Protein AF-A0A963CQ48-F1 (afdb_monomer)

Mean predicted aligned error: 12.63 Å

Radius of gyration: 23.45 Å; Cα contacts (8 Å, |Δi|>4): 138; chains: 1; bounding box: 46×59×62 Å

Nearest PDB structures (foldseek):
  7e8j-assembly1_B  TM=3.379E-01  e=5.442E+00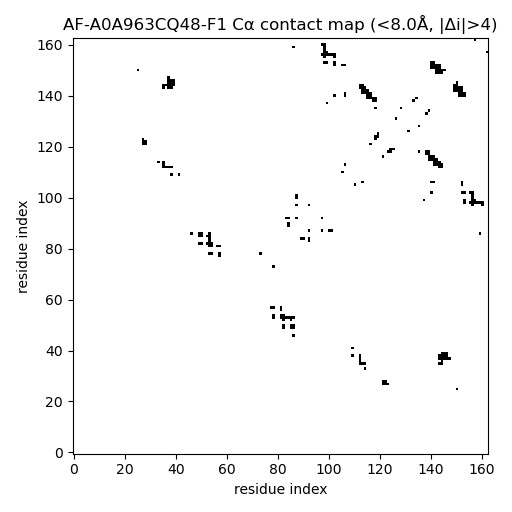  Thermococcus celer Vu 13 = JCM 8558
  8vhu-assembly1_A  TM=2.195E-01  e=3.040E+00  Escherichia coli K-12
  2x0x-assembly1_C  TM=2.055E-01  e=3.837E+00  Escherichia coli K-12
  1uk5-assembly1_A  TM=2.508E-01  e=9.191E+00  Mus musculus

Structure (mmCIF, N/CA/C/O backbone):
data_AF-A0A963CQ48-F1
#
_entry.id   AF-A0A963CQ48-F1
#
loop_
_atom_site.group_PDB
_atom_site.id
_atom_site.type_symbol
_atom_site.label_atom_id
_atom_site.label_alt_id
_atom_site.label_comp_id
_atom_site.label_asym_id
_atom_site.label_entity_id
_atom_site.label_seq_id
_atom_site.pdbx_PDB_ins_code
_atom_site.Cartn_x
_atom_site.Cartn_y
_atom_site.Cartn_z
_atom_site.occupancy
_atom_site.B_iso_or_equiv
_atom_site.auth_seq_id
_atom_site.auth_comp_id
_atom_site.auth_asym_id
_atom_site.auth_atom_id
_atom_site.pdbx_PDB_model_num
ATOM 1 N N . MET A 1 1 ? -22.084 -51.774 29.000 1.00 53.62 1 MET A N 1
ATOM 2 C CA . MET A 1 1 ? -21.667 -50.389 29.337 1.00 53.62 1 MET A CA 1
ATOM 3 C C . MET A 1 1 ? -20.707 -49.720 28.331 1.00 53.62 1 MET A C 1
ATOM 5 O O . MET A 1 1 ? -20.252 -48.628 28.626 1.00 53.62 1 MET A O 1
ATOM 9 N N . LYS A 1 2 ? -20.414 -50.294 27.145 1.00 55.94 2 LYS A N 1
ATOM 10 C CA . LYS A 1 2 ? -19.379 -49.757 26.225 1.00 55.94 2 LYS A CA 1
ATOM 11 C C . LYS A 1 2 ? -19.906 -48.982 24.999 1.00 55.94 2 LYS A C 1
ATOM 13 O O . LYS A 1 2 ? -19.214 -48.111 24.497 1.00 55.94 2 LYS A O 1
ATOM 18 N N . VAL A 1 3 ? -21.144 -49.228 24.559 1.00 58.72 3 VAL A N 1
ATOM 19 C CA . VAL A 1 3 ? -21.692 -48.647 23.309 1.00 58.72 3 VAL A CA 1
ATOM 20 C C . VAL A 1 3 ? -22.080 -47.167 23.453 1.00 58.72 3 VAL A C 1
ATOM 22 O O . VAL A 1 3 ? -21.819 -46.367 22.561 1.00 58.72 3 VAL A O 1
ATOM 25 N N . LYS A 1 4 ? -22.636 -46.766 24.607 1.00 56.06 4 LYS A N 1
ATOM 26 C CA . LYS A 1 4 ? -23.048 -45.370 24.859 1.00 56.06 4 LYS A CA 1
ATOM 27 C C . LYS A 1 4 ? -21.861 -44.401 24.947 1.00 56.06 4 LYS A C 1
ATOM 29 O O . LYS A 1 4 ? -22.008 -43.237 24.593 1.00 56.06 4 LYS A O 1
ATOM 34 N N . THR A 1 5 ? -20.698 -44.875 25.395 1.00 59.53 5 THR A N 1
ATOM 35 C CA . THR A 1 5 ? -19.476 -44.063 25.505 1.00 59.53 5 THR A CA 1
ATOM 36 C C . THR A 1 5 ? -18.834 -43.835 24.138 1.00 59.53 5 THR A C 1
ATOM 38 O O . THR A 1 5 ? -18.452 -42.712 23.834 1.00 59.53 5 THR A O 1
ATOM 41 N N . VAL A 1 6 ? -18.802 -44.865 23.283 1.00 66.06 6 VAL A N 1
ATOM 42 C CA . VAL A 1 6 ? -18.287 -44.758 21.906 1.00 66.06 6 VAL A CA 1
ATOM 43 C C . VAL A 1 6 ? -19.169 -43.838 21.061 1.00 66.06 6 VAL A C 1
ATOM 45 O O . VAL A 1 6 ? -18.651 -42.971 20.368 1.00 66.06 6 VAL A O 1
ATOM 48 N N . LEU A 1 7 ? -20.498 -43.951 21.183 1.00 64.56 7 LEU A N 1
ATOM 49 C CA . LEU A 1 7 ? -21.430 -43.092 20.447 1.00 64.56 7 LEU A CA 1
ATOM 50 C C . LEU A 1 7 ? -21.318 -41.614 20.864 1.00 64.56 7 LEU A C 1
ATOM 52 O O . LEU A 1 7 ? -21.373 -40.732 20.015 1.00 64.56 7 LEU A O 1
ATOM 56 N N . ARG A 1 8 ? -21.100 -41.332 22.158 1.00 62.12 8 ARG A N 1
ATOM 57 C CA . ARG A 1 8 ? -20.851 -39.963 22.645 1.00 62.12 8 ARG A CA 1
ATOM 58 C C . ARG A 1 8 ? -19.533 -39.389 22.125 1.00 62.12 8 ARG A C 1
ATOM 60 O O . ARG A 1 8 ? -19.497 -38.217 21.773 1.00 62.12 8 ARG A O 1
ATOM 67 N N . LEU A 1 9 ? -18.482 -40.207 22.045 1.00 60.34 9 LEU A N 1
ATOM 68 C CA . LEU A 1 9 ? -17.195 -39.794 21.478 1.00 60.34 9 LEU A CA 1
ATOM 69 C C . LEU A 1 9 ? -17.305 -39.473 19.983 1.00 60.34 9 LEU A C 1
ATOM 71 O O . LEU A 1 9 ? -16.726 -38.492 19.531 1.00 60.34 9 LEU A O 1
ATOM 75 N N . LEU A 1 10 ? -18.087 -40.258 19.238 1.00 60.56 10 LEU A N 1
ATOM 76 C CA . LEU A 1 10 ? -18.256 -40.076 17.796 1.00 60.56 10 LEU A CA 1
ATOM 77 C C . LEU A 1 10 ? -19.030 -38.791 17.459 1.00 60.56 10 LEU A C 1
ATOM 79 O O . LEU A 1 10 ? -18.638 -38.074 16.546 1.00 60.56 10 LEU A O 1
ATOM 83 N N . VAL A 1 11 ? -20.062 -38.458 18.247 1.00 63.16 11 VAL A N 1
ATOM 84 C CA . VAL A 1 11 ? -20.831 -37.204 18.104 1.00 63.16 11 VAL A CA 1
ATOM 85 C C . VAL A 1 11 ? -19.978 -35.972 18.434 1.00 63.16 11 VAL A C 1
ATOM 87 O O . VAL A 1 11 ? -20.069 -34.957 17.744 1.00 63.16 11 VAL A O 1
ATOM 90 N N . LEU A 1 12 ? -19.113 -36.062 19.452 1.00 58.50 12 LEU A N 1
ATOM 91 C CA . LEU A 1 12 ? -18.185 -34.982 19.807 1.00 58.50 12 LEU A CA 1
ATOM 92 C C . LEU A 1 12 ? -17.125 -34.750 18.720 1.00 58.50 12 LEU A C 1
ATOM 94 O O . LEU A 1 12 ? -16.822 -33.599 18.418 1.00 58.50 12 LEU A O 1
ATOM 98 N N . PHE A 1 13 ? -16.623 -35.816 18.088 1.00 58.88 13 PHE A N 1
ATOM 99 C CA . PHE A 1 13 ? -15.622 -35.715 17.020 1.00 58.88 13 PHE A CA 1
ATOM 100 C C . PHE A 1 13 ? -16.190 -35.082 15.741 1.00 58.88 13 PHE A C 1
ATOM 102 O O . PHE A 1 13 ? -15.531 -34.255 15.118 1.00 58.88 13 PHE A O 1
ATOM 109 N N . SER A 1 14 ? -17.440 -35.399 15.383 1.00 58.50 14 SER A N 1
ATOM 110 C CA . SER A 1 14 ? -18.109 -34.806 14.214 1.00 58.50 14 SER A CA 1
ATOM 111 C C . SER A 1 14 ? -18.412 -33.310 14.359 1.00 58.50 14 SER A C 1
ATOM 113 O O . SER A 1 14 ? -18.515 -32.612 13.355 1.00 58.50 14 SER A O 1
ATOM 115 N N . ALA A 1 15 ? -18.521 -32.792 15.588 1.00 57.97 15 ALA A N 1
ATOM 116 C CA . ALA A 1 15 ? -18.741 -31.364 15.831 1.00 57.97 15 ALA A CA 1
ATOM 117 C C . ALA A 1 15 ? -17.454 -30.523 15.707 1.00 57.97 15 ALA A C 1
ATOM 119 O O . ALA A 1 15 ? -17.531 -29.304 15.591 1.00 57.97 15 ALA A O 1
ATOM 120 N N . SER A 1 16 ? -16.273 -31.154 15.720 1.00 56.78 16 SER A N 1
ATOM 121 C CA . SER A 1 16 ? -14.977 -30.458 15.640 1.00 56.78 16 SER A CA 1
ATOM 122 C C . SER A 1 16 ? -14.482 -30.265 14.201 1.00 56.78 16 SER A C 1
ATOM 124 O O . SER A 1 16 ? -13.582 -29.470 13.960 1.00 56.78 16 SER A O 1
ATOM 126 N N . SER A 1 17 ? -15.046 -30.995 13.234 1.00 54.31 17 SER A N 1
ATOM 127 C CA . SER A 1 17 ? -14.521 -31.071 11.861 1.00 54.31 17 SER A CA 1
ATOM 128 C C . SER A 1 17 ? -15.014 -29.962 10.920 1.00 54.31 17 SER A C 1
ATOM 130 O O . SER A 1 17 ? -14.660 -29.978 9.747 1.00 54.31 17 SER A O 1
ATOM 132 N N . ILE A 1 18 ? -15.822 -29.010 11.404 1.00 59.66 18 ILE A N 1
ATOM 133 C CA . ILE A 1 18 ? -16.419 -27.926 10.592 1.00 59.66 18 ILE A CA 1
ATOM 134 C C . ILE A 1 18 ? -15.916 -26.542 11.042 1.00 59.66 18 ILE A C 1
ATOM 136 O O . ILE A 1 18 ? -16.619 -25.541 10.956 1.00 59.66 18 ILE A O 1
ATOM 140 N N . GLN A 1 19 ? -14.686 -26.453 11.548 1.00 54.22 19 GLN A N 1
ATOM 141 C CA . GLN A 1 19 ? -14.049 -25.159 11.794 1.00 54.22 19 GLN A CA 1
ATOM 142 C C . GLN A 1 19 ? -13.174 -24.765 10.604 1.00 54.22 19 GLN A C 1
ATOM 144 O O . GLN A 1 19 ? -11.951 -24.805 10.665 1.00 54.22 19 GLN A O 1
ATOM 149 N N . SER A 1 20 ? -13.813 -24.325 9.518 1.00 57.25 20 SER A N 1
ATOM 150 C CA . SER A 1 20 ? -13.169 -23.461 8.519 1.00 57.25 20 SER A CA 1
ATOM 151 C C . SER A 1 20 ? -13.155 -22.027 9.052 1.00 57.25 20 SER A C 1
ATOM 153 O O . SER A 1 20 ? -13.823 -21.139 8.533 1.00 57.25 20 SER A O 1
ATOM 155 N N . GLY A 1 21 ? -12.456 -21.825 10.168 1.00 54.06 21 GLY A N 1
ATOM 156 C CA . GLY A 1 21 ? -12.206 -20.504 10.720 1.00 54.06 21 GLY A CA 1
ATOM 157 C C . GLY A 1 21 ? -10.968 -19.917 10.063 1.00 54.06 21 GLY A C 1
ATOM 158 O O . GLY A 1 21 ? -9.862 -20.148 10.541 1.00 54.06 21 GLY A O 1
ATOM 159 N N . SER A 1 22 ? -11.141 -19.151 8.988 1.00 54.41 22 SER A N 1
ATOM 160 C CA . SER A 1 22 ? -10.111 -18.207 8.549 1.00 54.41 22 SER A CA 1
ATOM 161 C C . SER A 1 22 ? -10.089 -17.049 9.544 1.00 54.41 22 SER A C 1
ATOM 163 O O . SER A 1 22 ? -10.747 -16.032 9.347 1.00 54.41 22 SER A O 1
ATOM 165 N N . ALA A 1 23 ? -9.397 -17.237 10.664 1.00 56.3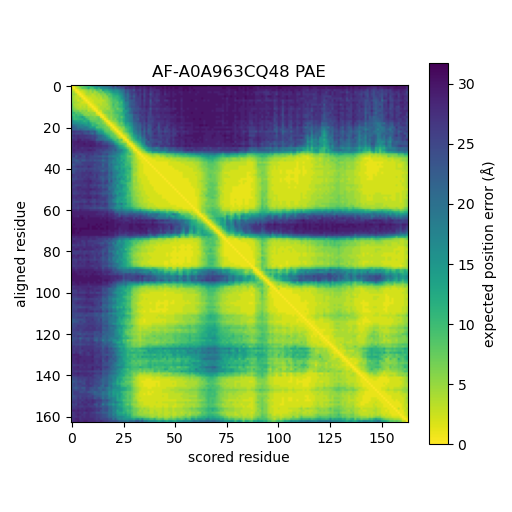4 23 ALA A N 1
ATOM 166 C CA . ALA A 1 23 ? -9.121 -16.167 11.607 1.00 56.34 23 ALA A CA 1
ATOM 167 C C . ALA A 1 23 ? -7.770 -15.551 11.236 1.00 56.34 23 ALA A C 1
ATOM 169 O O . ALA A 1 23 ? -6.717 -16.093 11.564 1.00 56.34 23 ALA A O 1
ATOM 170 N N . ALA A 1 24 ? -7.806 -14.428 10.523 1.00 53.41 24 ALA A N 1
ATOM 171 C CA . ALA A 1 24 ? -6.701 -13.485 10.568 1.00 53.41 24 ALA A CA 1
ATOM 172 C C . ALA A 1 24 ? -6.824 -12.732 11.899 1.00 53.41 24 AL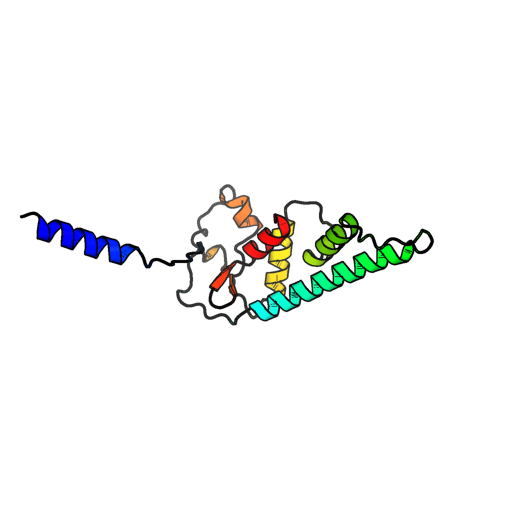A A C 1
ATOM 174 O O . ALA A 1 24 ? -7.868 -12.153 12.195 1.00 53.41 24 ALA A O 1
ATOM 175 N N . GLU A 1 25 ? -5.792 -12.811 12.730 1.00 42.19 25 GLU A N 1
ATOM 176 C CA . GLU A 1 25 ? -5.690 -12.062 13.978 1.00 42.19 25 GLU A CA 1
ATOM 177 C C . GLU A 1 25 ? -5.733 -10.556 13.670 1.00 42.19 25 GLU A C 1
ATOM 179 O O . GLU A 1 25 ? -4.834 -10.015 13.025 1.00 42.19 25 GLU A O 1
ATOM 184 N N . ILE A 1 26 ? -6.812 -9.893 14.093 1.00 50.50 26 ILE A N 1
ATOM 185 C CA . ILE A 1 26 ? -6.916 -8.433 14.123 1.00 50.50 26 ILE A CA 1
ATOM 186 C C . ILE A 1 26 ? -6.655 -8.032 15.571 1.00 50.50 26 ILE A C 1
ATOM 188 O O . ILE A 1 26 ? -7.530 -8.181 16.425 1.00 50.50 26 ILE A O 1
ATOM 192 N N . ASP A 1 27 ? -5.431 -7.590 15.849 1.00 52.22 27 ASP A N 1
ATOM 193 C CA . ASP A 1 27 ? -5.087 -6.993 17.134 1.00 52.22 27 ASP A CA 1
ATOM 194 C C . ASP A 1 27 ? -5.547 -5.524 17.163 1.00 52.22 27 ASP A C 1
ATOM 196 O O . ASP A 1 27 ? -5.540 -4.828 16.145 1.00 52.22 27 ASP A O 1
ATOM 200 N N . SER A 1 28 ? -5.927 -5.072 18.357 1.00 52.25 28 SER A N 1
ATOM 201 C CA . SER A 1 28 ? -6.586 -3.817 18.744 1.00 52.25 28 SER A CA 1
ATOM 202 C C . SER A 1 28 ? -8.114 -3.733 18.547 1.00 52.25 28 SER A C 1
ATOM 204 O O . SER A 1 28 ? -8.688 -4.107 17.530 1.00 52.25 28 SER A O 1
ATOM 206 N N . VAL A 1 29 ? -8.793 -3.279 19.608 1.00 50.06 29 VAL A N 1
ATOM 207 C CA . VAL A 1 29 ? -10.254 -3.263 19.798 1.00 50.06 29 VAL A CA 1
ATOM 208 C C . VAL A 1 29 ? -11.006 -2.743 18.570 1.00 50.06 29 VAL A C 1
ATOM 210 O O . VAL A 1 29 ? -10.874 -1.588 18.181 1.00 50.06 29 VAL A O 1
ATOM 213 N N . THR A 1 30 ? -11.876 -3.582 18.017 1.00 52.59 30 THR A N 1
ATOM 214 C CA . THR A 1 30 ? -12.846 -3.202 16.990 1.00 52.59 30 THR A CA 1
ATOM 215 C C . THR A 1 30 ? -14.040 -2.480 17.635 1.00 52.59 30 THR A C 1
ATOM 217 O O . THR A 1 30 ? -14.628 -2.992 18.596 1.00 52.59 30 THR A O 1
ATOM 220 N N . PRO A 1 31 ? -14.526 -1.350 17.087 1.00 59.19 31 PRO A N 1
ATOM 221 C CA . PRO A 1 31 ? -15.967 -1.144 17.034 1.00 59.19 31 PRO A CA 1
ATOM 222 C C . PRO A 1 31 ? -16.543 -2.431 16.440 1.00 59.19 31 PRO A C 1
ATOM 224 O O . PRO A 1 31 ? -16.182 -2.811 15.330 1.00 59.19 31 PRO A O 1
ATOM 227 N N . ARG A 1 32 ? -17.364 -3.160 17.203 1.00 57.91 32 ARG A N 1
ATOM 228 C CA . ARG A 1 32 ? -17.762 -4.551 16.887 1.00 57.91 32 ARG A CA 1
ATOM 229 C C . ARG A 1 32 ? -18.515 -4.710 15.551 1.00 57.91 32 ARG A C 1
ATOM 231 O O . ARG A 1 32 ? -18.857 -5.827 15.182 1.00 57.91 32 ARG A O 1
ATOM 238 N N . SER A 1 33 ? -18.766 -3.610 14.845 1.00 67.31 33 SER A N 1
ATOM 239 C CA . SER A 1 33 ? -19.336 -3.538 13.504 1.00 67.31 33 SER A CA 1
ATOM 240 C C . SER A 1 33 ? -18.866 -2.251 12.807 1.00 67.31 33 SER A C 1
ATOM 242 O O . SER A 1 33 ? -19.599 -1.261 12.766 1.00 67.31 33 SER A O 1
ATOM 244 N N . ILE A 1 34 ? -17.628 -2.220 12.306 1.00 78.69 34 ILE A N 1
ATOM 245 C CA . ILE A 1 34 ? -17.251 -1.208 11.309 1.00 78.69 34 ILE A CA 1
ATOM 246 C C . ILE A 1 34 ? -17.737 -1.725 9.958 1.00 78.69 34 ILE A C 1
ATOM 248 O O . ILE A 1 34 ? -17.265 -2.757 9.482 1.00 78.69 34 ILE A O 1
ATOM 252 N N . GLU A 1 35 ? -18.674 -1.011 9.347 1.00 87.06 35 GLU A N 1
ATOM 253 C CA . GLU A 1 35 ? -19.053 -1.241 7.957 1.00 87.06 35 GLU A CA 1
ATOM 254 C C . GLU A 1 35 ? -18.182 -0.355 7.066 1.00 87.06 35 GLU A C 1
ATOM 256 O O . GLU A 1 35 ? -18.255 0.871 7.130 1.00 87.06 35 GLU A O 1
ATOM 261 N N . LEU A 1 36 ? -17.328 -0.983 6.260 1.00 91.19 36 LEU A N 1
ATOM 262 C CA . LEU A 1 36 ? -16.515 -0.314 5.247 1.00 91.19 36 LEU A CA 1
ATOM 263 C C . LEU A 1 36 ? -16.920 -0.822 3.868 1.00 91.19 36 LEU A C 1
ATOM 265 O O . LEU A 1 36 ? -17.192 -2.014 3.691 1.00 91.19 36 LEU A O 1
ATOM 269 N N . GLU A 1 37 ? -16.920 0.074 2.884 1.00 94.62 37 GLU A N 1
ATOM 270 C CA . GLU A 1 37 ? -17.043 -0.309 1.480 1.00 94.62 37 GLU A CA 1
ATOM 271 C C . GLU A 1 37 ? -15.896 -1.240 1.071 1.00 94.62 37 GLU A C 1
ATOM 273 O O . GLU A 1 37 ? -14.789 -1.161 1.604 1.00 94.62 37 GLU A O 1
ATOM 278 N N . ASN A 1 38 ? -16.151 -2.129 0.109 1.00 95.44 38 ASN A N 1
ATOM 279 C CA . ASN A 1 38 ? -15.113 -3.018 -0.400 1.00 95.44 38 ASN A CA 1
ATOM 280 C C . ASN A 1 38 ? -14.039 -2.208 -1.150 1.00 95.44 38 ASN A C 1
ATOM 282 O O . ASN A 1 38 ? -14.300 -1.644 -2.214 1.00 95.44 38 ASN A O 1
ATOM 286 N N . SER A 1 39 ? -12.823 -2.205 -0.613 1.00 96.88 39 SER A N 1
ATOM 287 C CA . SER A 1 39 ? -11.651 -1.508 -1.145 1.00 96.88 39 SER A CA 1
ATOM 288 C C . SER A 1 39 ? -10.918 -2.303 -2.225 1.00 96.88 39 SER A C 1
ATOM 290 O O . SER A 1 39 ? -10.035 -1.750 -2.881 1.00 96.88 39 SER A O 1
ATOM 292 N N . LEU A 1 40 ? -11.274 -3.573 -2.469 1.00 95.94 40 LEU A N 1
ATOM 293 C CA . LEU A 1 40 ? -10.629 -4.412 -3.489 1.00 95.94 40 LEU A CA 1
ATOM 294 C C . LEU A 1 40 ? -10.569 -3.743 -4.880 1.00 95.94 40 LEU A C 1
ATOM 296 O O . LEU A 1 40 ? -9.491 -3.750 -5.478 1.00 95.94 40 LEU A O 1
ATOM 300 N N . PRO A 1 41 ? -11.639 -3.107 -5.407 1.00 97.38 41 PRO A N 1
ATOM 301 C CA . PRO A 1 41 ? -11.568 -2.423 -6.699 1.00 97.38 41 PRO A CA 1
ATOM 302 C C . PRO A 1 41 ? -10.573 -1.255 -6.700 1.00 97.38 41 PRO A C 1
ATOM 304 O O . PRO A 1 41 ? -9.842 -1.063 -7.673 1.00 97.38 41 PRO A O 1
ATOM 307 N N . ALA A 1 42 ? -10.517 -0.486 -5.609 1.00 97.12 42 ALA A N 1
ATOM 308 C CA . ALA A 1 42 ? -9.604 0.644 -5.479 1.00 97.12 42 ALA A CA 1
ATOM 309 C C . ALA A 1 42 ? -8.147 0.175 -5.362 1.00 97.12 42 ALA A C 1
ATOM 311 O O . ALA A 1 42 ? -7.286 0.694 -6.074 1.00 97.12 42 ALA A O 1
ATOM 312 N N . ILE A 1 43 ? -7.889 -0.847 -4.541 1.00 95.69 43 ILE A N 1
ATOM 313 C CA . ILE A 1 43 ? -6.579 -1.493 -4.386 1.00 95.69 43 ILE A CA 1
ATOM 314 C C . ILE A 1 43 ? -6.101 -2.049 -5.732 1.00 95.69 43 ILE A C 1
ATOM 316 O O . ILE A 1 43 ? -5.001 -1.716 -6.174 1.00 95.69 43 ILE A O 1
ATOM 320 N N . ASN A 1 44 ? -6.942 -2.817 -6.431 1.00 96.06 44 ASN A N 1
ATOM 321 C CA . ASN A 1 44 ? -6.603 -3.369 -7.742 1.00 96.06 44 ASN A CA 1
ATOM 322 C C . ASN A 1 44 ? -6.277 -2.271 -8.748 1.00 96.06 44 ASN A C 1
ATOM 324 O O . ASN A 1 44 ? -5.291 -2.389 -9.469 1.00 96.06 44 ASN A O 1
ATOM 328 N N . ARG A 1 45 ? -7.051 -1.180 -8.778 1.00 97.38 45 ARG A N 1
ATOM 329 C CA . ARG A 1 45 ? -6.763 -0.035 -9.650 1.00 97.38 45 ARG A CA 1
ATOM 330 C C . ARG A 1 45 ? -5.399 0.587 -9.338 1.00 97.38 45 ARG A C 1
ATOM 332 O O . ARG A 1 45 ? -4.632 0.822 -10.267 1.00 97.38 45 ARG A O 1
ATOM 339 N N . ILE A 1 46 ? -5.091 0.824 -8.059 1.00 95.50 46 ILE A N 1
ATOM 340 C CA . ILE A 1 46 ? -3.811 1.408 -7.619 1.00 95.50 46 ILE A CA 1
ATOM 341 C C . ILE A 1 46 ? -2.640 0.536 -8.079 1.00 95.50 46 ILE A C 1
ATOM 343 O O . ILE A 1 46 ? -1.719 1.032 -8.728 1.00 95.50 46 ILE A O 1
ATOM 347 N N . PHE A 1 47 ? -2.674 -0.762 -7.772 1.00 95.06 47 PHE A N 1
ATOM 348 C CA . PHE A 1 47 ? -1.561 -1.651 -8.098 1.00 95.06 47 PHE A CA 1
ATOM 349 C C . PHE A 1 47 ? -1.480 -1.971 -9.587 1.00 95.06 47 PHE A C 1
ATOM 351 O O . PHE A 1 47 ? -0.380 -1.972 -10.122 1.00 95.06 47 PHE A O 1
ATOM 358 N N . THR A 1 48 ? -2.601 -2.137 -10.292 1.00 96.50 48 THR A N 1
ATOM 359 C CA . THR A 1 48 ? -2.594 -2.322 -11.756 1.00 96.50 48 THR A CA 1
ATOM 360 C C . THR A 1 48 ? -1.943 -1.131 -12.450 1.00 96.50 48 THR A C 1
ATOM 362 O O . THR A 1 48 ? -1.087 -1.314 -13.311 1.00 96.50 48 THR A O 1
ATOM 365 N N . GLN A 1 49 ? -2.282 0.095 -12.037 1.00 96.38 49 GLN A N 1
ATOM 366 C CA . GLN A 1 49 ? -1.668 1.299 -12.589 1.00 96.38 49 GLN A CA 1
ATOM 367 C C . GLN A 1 49 ? -0.155 1.338 -12.329 1.00 96.38 49 GLN A C 1
ATOM 369 O O . GLN A 1 49 ? 0.613 1.631 -13.242 1.00 96.38 49 GLN A O 1
ATOM 374 N N . ARG A 1 50 ? 0.286 1.026 -11.105 1.00 94.88 50 ARG A N 1
ATOM 375 C CA . ARG A 1 50 ? 1.715 1.006 -10.750 1.00 94.88 50 ARG A CA 1
ATOM 376 C C . ARG A 1 50 ? 2.480 -0.094 -11.488 1.00 94.88 50 ARG A C 1
ATOM 378 O O . ARG A 1 50 ? 3.573 0.154 -11.980 1.00 94.88 50 ARG A O 1
ATOM 385 N N . LEU A 1 51 ? 1.904 -1.287 -11.610 1.00 95.00 51 LEU A N 1
ATOM 386 C CA . LEU A 1 51 ? 2.499 -2.388 -12.367 1.00 95.00 51 LEU A CA 1
ATOM 387 C C . LEU A 1 51 ? 2.664 -2.009 -13.840 1.00 95.00 51 LEU A C 1
ATOM 389 O O . LEU A 1 51 ? 3.755 -2.168 -14.378 1.00 95.00 51 LEU A O 1
ATOM 393 N N . GLN A 1 52 ? 1.631 -1.427 -14.459 1.00 96.56 52 GLN A N 1
ATOM 394 C CA . GLN A 1 52 ? 1.713 -0.961 -15.843 1.00 96.56 52 GLN A CA 1
ATOM 395 C C . GLN A 1 52 ? 2.814 0.092 -16.020 1.00 96.56 52 GLN A C 1
ATOM 397 O O . GLN A 1 52 ? 3.635 -0.030 -16.919 1.00 96.56 52 GLN A O 1
ATOM 402 N N . GLN A 1 53 ? 2.902 1.070 -15.113 1.00 94.81 53 GLN A N 1
ATOM 403 C CA . GLN A 1 53 ? 3.971 2.074 -15.136 1.00 94.81 53 GLN A CA 1
ATOM 404 C C . GLN A 1 53 ? 5.374 1.459 -15.027 1.00 94.81 53 GLN A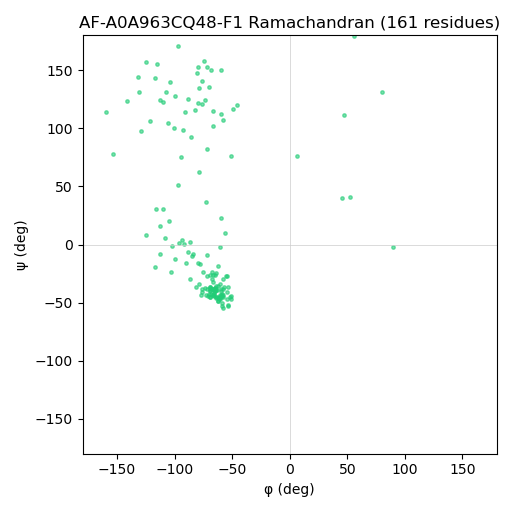 C 1
ATOM 406 O O . GLN A 1 53 ? 6.305 1.959 -15.654 1.00 94.81 53 GLN A O 1
ATOM 411 N N . GLY A 1 54 ? 5.545 0.411 -14.217 1.00 92.75 54 GLY A N 1
ATOM 412 C CA . GLY A 1 54 ? 6.816 -0.306 -14.106 1.00 92.75 54 GLY A CA 1
ATOM 413 C C . GLY A 1 54 ? 7.175 -1.050 -15.393 1.00 92.75 54 GLY A C 1
ATOM 414 O O . GLY A 1 54 ? 8.309 -0.952 -15.850 1.00 92.75 54 GLY A O 1
ATOM 415 N N . ILE A 1 55 ? 6.199 -1.721 -16.012 1.00 93.81 55 ILE A N 1
ATOM 416 C CA . ILE A 1 55 ? 6.369 -2.415 -17.300 1.00 93.81 55 ILE A CA 1
ATOM 417 C C . ILE A 1 55 ? 6.735 -1.418 -18.406 1.00 93.81 55 ILE A C 1
ATOM 419 O O . ILE A 1 55 ? 7.711 -1.629 -19.123 1.00 93.81 55 ILE A O 1
ATOM 423 N N . ASP A 1 56 ? 6.005 -0.306 -18.513 1.00 93.56 56 ASP A N 1
ATOM 424 C CA . ASP A 1 56 ? 6.246 0.715 -19.538 1.00 93.56 56 ASP A CA 1
ATOM 425 C C . ASP A 1 56 ? 7.663 1.302 -19.420 1.00 93.56 56 ASP A C 1
ATOM 427 O O . ASP A 1 56 ? 8.347 1.496 -20.425 1.00 93.56 56 ASP A O 1
ATOM 431 N N . LYS A 1 57 ? 8.139 1.538 -18.188 1.00 91.44 57 LYS A N 1
ATOM 432 C CA . LYS A 1 57 ? 9.503 2.021 -17.928 1.00 91.44 57 LYS A CA 1
ATOM 433 C C . LYS A 1 57 ? 10.578 0.985 -18.238 1.00 91.44 57 LYS A C 1
ATOM 435 O O . LYS A 1 57 ? 11.620 1.362 -18.768 1.00 91.44 57 LYS A O 1
ATOM 440 N N . ALA A 1 58 ? 10.342 -0.286 -17.915 1.00 90.38 58 ALA A N 1
ATOM 441 C CA . ALA A 1 58 ? 11.278 -1.363 -18.229 1.00 90.38 58 ALA A CA 1
ATOM 442 C C . ALA A 1 58 ? 11.449 -1.515 -19.748 1.00 90.38 58 ALA A C 1
ATOM 444 O O . ALA A 1 58 ? 12.573 -1.551 -20.244 1.00 90.38 58 ALA A O 1
ATOM 445 N N . ASN A 1 59 ? 10.339 -1.500 -20.490 1.00 88.88 59 ASN A N 1
ATOM 446 C CA . ASN A 1 59 ? 10.351 -1.585 -21.950 1.00 88.88 59 ASN A CA 1
ATOM 447 C C . ASN A 1 59 ? 11.029 -0.365 -22.596 1.00 88.88 59 ASN A C 1
ATOM 449 O O . ASN A 1 59 ? 11.775 -0.513 -23.560 1.00 88.88 59 ASN A O 1
ATOM 453 N N . ALA A 1 60 ? 10.812 0.839 -22.055 1.00 87.88 60 ALA A N 1
ATOM 454 C CA . ALA A 1 60 ? 11.457 2.051 -22.560 1.00 87.88 60 ALA A CA 1
ATOM 455 C C . ALA A 1 60 ? 12.990 2.007 -22.429 1.00 87.88 60 ALA A C 1
ATOM 457 O O . ALA A 1 60 ? 13.681 2.478 -23.323 1.00 87.88 60 ALA A O 1
ATOM 458 N N . GLN A 1 61 ? 13.526 1.410 -21.357 1.00 80.44 61 GLN A N 1
ATOM 459 C CA . GLN A 1 61 ? 14.978 1.254 -21.190 1.00 80.44 61 GLN A CA 1
ATOM 460 C C . GLN A 1 61 ? 15.591 0.259 -22.178 1.00 80.44 61 GLN A C 1
ATOM 462 O O . GLN A 1 61 ? 16.768 0.379 -22.493 1.00 80.44 61 GLN A O 1
ATOM 467 N N . GLN A 1 62 ? 14.817 -0.710 -22.669 1.00 71.25 62 GLN A N 1
ATOM 468 C CA . GLN A 1 62 ? 15.289 -1.686 -23.655 1.00 71.25 62 GLN A CA 1
ATOM 469 C C . GLN A 1 62 ? 15.314 -1.109 -25.077 1.00 71.25 62 GLN A C 1
ATOM 471 O O . GLN A 1 62 ? 16.222 -1.427 -25.838 1.00 71.25 62 GLN A O 1
ATOM 476 N N . ALA A 1 63 ? 14.376 -0.216 -25.411 1.00 64.00 63 ALA A N 1
ATOM 477 C CA . ALA A 1 63 ? 14.324 0.450 -26.717 1.00 64.00 63 ALA A CA 1
ATOM 478 C C . ALA A 1 63 ? 15.543 1.356 -26.995 1.00 64.00 63 ALA A C 1
ATOM 480 O O . ALA A 1 63 ? 15.901 1.579 -28.147 1.00 64.00 63 ALA A O 1
ATOM 481 N N . ASP A 1 64 ? 16.227 1.849 -25.956 1.00 60.75 64 ASP A N 1
ATOM 482 C CA . ASP A 1 64 ? 17.440 2.666 -26.113 1.00 60.75 64 ASP A CA 1
ATOM 483 C C . ASP A 1 64 ? 18.673 1.850 -26.584 1.00 60.75 64 ASP A C 1
ATOM 485 O O . ASP A 1 64 ? 19.692 2.440 -26.947 1.00 60.75 64 ASP A O 1
ATOM 489 N N . PHE A 1 65 ? 18.600 0.509 -26.619 1.00 58.94 65 PHE A N 1
ATOM 490 C CA . PHE A 1 65 ? 19.700 -0.392 -27.014 1.00 58.94 65 PHE A CA 1
ATOM 491 C C . PHE A 1 65 ? 19.543 -1.015 -28.420 1.00 58.94 65 PHE A C 1
ATOM 493 O O . PHE A 1 65 ? 20.209 -2.005 -28.730 1.00 58.94 65 PHE A O 1
ATOM 500 N N . ASP A 1 66 ? 18.728 -0.405 -29.287 1.00 53.62 66 ASP A N 1
ATOM 501 C CA . ASP A 1 66 ? 18.316 -0.854 -30.637 1.00 53.62 66 ASP A CA 1
ATOM 502 C C . ASP A 1 66 ? 19.440 -1.151 -31.677 1.00 53.62 66 ASP A C 1
ATOM 504 O O . ASP A 1 66 ? 19.150 -1.394 -32.849 1.00 53.62 66 ASP A O 1
ATOM 508 N N . GLU A 1 67 ? 20.727 -1.195 -31.308 1.00 53.84 67 GLU A N 1
ATOM 509 C CA . GLU A 1 67 ? 21.830 -1.541 -32.229 1.00 53.84 67 GLU A CA 1
ATOM 510 C C . GLU A 1 67 ? 22.388 -2.972 -32.099 1.00 53.84 67 GLU A C 1
ATOM 512 O O . GLU A 1 67 ? 23.259 -3.355 -32.885 1.00 53.84 67 GLU A O 1
ATOM 517 N N . MET A 1 68 ? 21.906 -3.815 -31.177 1.00 51.06 68 MET A N 1
ATOM 518 C CA . MET A 1 68 ? 22.454 -5.174 -31.021 1.00 51.06 68 MET A CA 1
ATOM 519 C C . MET A 1 68 ? 21.396 -6.284 -31.013 1.00 51.06 68 MET A C 1
ATOM 521 O O . MET A 1 68 ? 20.848 -6.627 -29.979 1.00 51.06 68 MET A O 1
ATOM 525 N N . GLN A 1 69 ? 21.232 -6.884 -32.199 1.00 52.19 69 GLN A N 1
ATOM 526 C CA . GLN A 1 69 ? 20.834 -8.273 -32.487 1.00 52.19 69 GLN A CA 1
ATOM 527 C C . GLN A 1 69 ? 19.626 -8.858 -31.740 1.00 52.19 69 GLN A C 1
ATOM 529 O O . GLN A 1 69 ? 19.722 -9.237 -30.578 1.00 52.19 69 GLN A O 1
ATOM 534 N N . ASP A 1 70 ? 18.559 -9.084 -32.516 1.00 54.12 70 ASP A N 1
ATOM 535 C CA . ASP A 1 70 ? 17.627 -10.222 -32.468 1.00 54.12 70 ASP A CA 1
ATOM 536 C C . ASP A 1 70 ? 17.834 -11.207 -31.301 1.00 54.12 70 ASP A C 1
ATOM 538 O O . ASP A 1 70 ? 18.326 -12.324 -31.467 1.00 54.12 70 ASP A O 1
ATOM 542 N N . SER A 1 71 ? 17.405 -10.809 -30.106 1.00 53.12 71 SER A N 1
ATOM 543 C CA . SER A 1 71 ? 16.836 -11.726 -29.126 1.00 53.12 71 SER A CA 1
ATOM 544 C C . SER A 1 71 ? 15.999 -10.937 -28.126 1.00 53.12 71 SER A C 1
ATOM 546 O O . SER A 1 71 ? 16.503 -10.116 -27.368 1.00 53.12 71 SER A O 1
ATOM 548 N N . GLU A 1 72 ? 14.695 -11.200 -28.160 1.00 60.50 72 GLU A N 1
ATOM 549 C CA . GLU A 1 72 ? 13.698 -10.904 -27.133 1.00 60.50 72 GLU A CA 1
ATOM 550 C C . GLU A 1 72 ? 14.149 -11.409 -25.751 1.00 60.50 72 GLU A C 1
ATOM 552 O O . GLU A 1 72 ? 13.674 -12.433 -25.260 1.00 60.50 72 GLU A O 1
ATOM 557 N N . PHE A 1 73 ? 15.077 -10.720 -25.099 1.00 63.56 73 PHE A N 1
ATOM 558 C CA . PHE A 1 73 ? 15.381 -10.985 -23.703 1.00 63.56 73 PHE A CA 1
ATOM 559 C C . PHE A 1 73 ? 14.798 -9.868 -22.857 1.00 63.56 73 PHE A C 1
ATOM 561 O O . PHE A 1 73 ? 15.313 -8.756 -22.794 1.00 63.56 73 PHE A O 1
ATOM 568 N N . CYS A 1 74 ? 13.685 -10.193 -22.199 1.00 73.44 74 CYS A N 1
ATOM 569 C CA . CYS A 1 74 ? 13.228 -9.441 -21.048 1.00 73.44 74 CYS A CA 1
ATOM 570 C C . CYS A 1 74 ? 14.356 -9.469 -20.010 1.00 73.44 74 CYS A C 1
ATOM 572 O O . CYS A 1 74 ? 14.633 -10.512 -19.417 1.00 73.44 74 CYS A O 1
ATOM 574 N N . ASP A 1 75 ? 15.031 -8.337 -19.832 1.00 85.56 75 ASP A N 1
ATOM 575 C CA . ASP A 1 75 ? 15.961 -8.157 -18.728 1.00 85.56 75 ASP A CA 1
ATOM 576 C C . ASP A 1 75 ? 15.163 -8.156 -17.414 1.00 85.56 75 ASP A C 1
ATOM 578 O O . ASP A 1 75 ? 14.482 -7.189 -17.058 1.00 85.56 75 ASP A O 1
ATOM 582 N N . GLU A 1 76 ? 15.213 -9.295 -16.726 1.00 89.25 76 GLU A N 1
ATOM 583 C CA . GLU A 1 76 ? 14.511 -9.546 -15.471 1.00 89.25 76 GLU A CA 1
ATOM 584 C C . GLU A 1 76 ? 14.952 -8.567 -14.367 1.00 89.25 76 GLU A C 1
ATOM 586 O O . GLU A 1 76 ? 14.129 -8.137 -13.554 1.00 89.25 76 GLU A O 1
ATOM 591 N N . GLU A 1 77 ? 16.222 -8.148 -14.359 1.00 88.69 77 GLU A N 1
ATOM 592 C CA . GLU A 1 77 ? 16.747 -7.192 -13.382 1.00 88.69 77 GLU A CA 1
ATOM 593 C C . GLU A 1 77 ? 16.153 -5.797 -13.608 1.00 88.69 77 GLU A C 1
ATOM 595 O O . GLU A 1 77 ? 15.690 -5.158 -12.652 1.00 88.69 77 GLU A O 1
ATOM 600 N N . ILE A 1 78 ? 16.102 -5.346 -14.866 1.00 88.62 78 ILE A N 1
ATOM 601 C CA . ILE A 1 78 ? 15.451 -4.084 -15.242 1.00 88.62 78 ILE A CA 1
ATOM 602 C C . ILE A 1 78 ? 13.959 -4.143 -14.896 1.00 88.62 78 ILE A C 1
ATOM 604 O O . ILE A 1 78 ? 13.443 -3.225 -14.249 1.00 88.62 78 ILE A O 1
ATOM 608 N N . LEU A 1 79 ? 13.274 -5.238 -15.247 1.00 90.06 79 LEU A N 1
ATOM 609 C CA . LEU A 1 79 ? 11.851 -5.416 -14.959 1.00 90.06 79 LEU A CA 1
ATOM 610 C C . LEU A 1 79 ? 11.562 -5.320 -13.455 1.00 90.06 79 LEU A C 1
ATOM 612 O O . LEU A 1 79 ? 10.743 -4.498 -13.040 1.00 90.06 79 LEU A O 1
ATOM 616 N N . TYR A 1 80 ? 12.238 -6.109 -12.614 1.00 89.31 80 TYR A N 1
ATOM 617 C CA . TYR A 1 80 ? 12.009 -6.055 -11.167 1.00 89.31 80 TYR A CA 1
ATOM 618 C C . TYR A 1 80 ? 12.385 -4.707 -10.565 1.00 89.31 80 TYR A C 1
ATOM 620 O O . TYR A 1 80 ? 11.710 -4.234 -9.646 1.00 89.31 80 TYR A O 1
ATOM 628 N N . THR A 1 81 ? 13.439 -4.070 -11.071 1.00 88.69 81 THR A N 1
ATOM 629 C CA . THR A 1 81 ? 13.861 -2.750 -10.608 1.00 88.69 81 THR A CA 1
ATOM 630 C C . THR A 1 81 ? 12.778 -1.706 -10.869 1.00 88.69 81 THR A C 1
ATOM 632 O O . THR A 1 81 ? 12.405 -0.969 -9.950 1.00 88.69 81 THR A O 1
ATOM 635 N N . GLU A 1 82 ? 12.228 -1.655 -12.082 1.00 90.44 82 GLU A N 1
ATOM 636 C CA . GLU A 1 82 ? 11.186 -0.689 -12.440 1.00 90.44 82 GLU A CA 1
ATOM 637 C C . GLU A 1 82 ? 9.836 -1.008 -11.789 1.00 90.44 82 GLU A C 1
ATOM 639 O O . GLU A 1 82 ? 9.183 -0.097 -11.270 1.00 90.44 82 GLU A O 1
ATOM 644 N N . LEU A 1 83 ? 9.454 -2.288 -11.689 1.00 91.25 83 LEU A N 1
ATOM 645 C CA . LEU A 1 83 ? 8.278 -2.707 -10.917 1.00 91.25 83 LEU A CA 1
ATOM 646 C C . LEU A 1 83 ? 8.396 -2.277 -9.455 1.00 91.25 83 LEU A C 1
ATOM 648 O O . LEU A 1 83 ? 7.455 -1.718 -8.891 1.00 91.25 83 LEU A O 1
ATOM 652 N N . ARG A 1 84 ? 9.564 -2.472 -8.835 1.00 88.94 84 ARG A N 1
ATOM 653 C CA . ARG A 1 84 ? 9.789 -2.073 -7.445 1.00 88.94 84 ARG A CA 1
ATOM 654 C C . ARG A 1 84 ? 9.693 -0.562 -7.273 1.00 88.94 84 ARG A C 1
ATOM 656 O O . ARG A 1 84 ? 9.039 -0.102 -6.339 1.00 88.94 84 ARG A O 1
ATOM 663 N N . LYS A 1 85 ? 10.314 0.216 -8.162 1.00 88.38 85 LYS A N 1
ATOM 664 C CA . LYS A 1 85 ? 10.206 1.683 -8.142 1.00 88.38 85 LYS A CA 1
ATOM 665 C C . LYS A 1 85 ? 8.748 2.128 -8.252 1.00 88.38 85 LYS A C 1
ATOM 667 O O . LYS A 1 85 ? 8.332 3.003 -7.498 1.00 88.38 85 LYS A O 1
ATOM 672 N N . ALA A 1 86 ? 7.976 1.511 -9.147 1.00 91.94 86 ALA A N 1
ATOM 673 C CA . ALA A 1 86 ? 6.589 1.881 -9.391 1.00 91.94 86 ALA A CA 1
ATOM 674 C C . ALA A 1 86 ? 5.640 1.462 -8.254 1.00 91.94 86 ALA A C 1
ATOM 676 O O . ALA A 1 86 ? 4.821 2.266 -7.815 1.00 91.94 86 ALA A O 1
ATOM 677 N N . ILE A 1 87 ? 5.776 0.244 -7.715 1.00 91.19 87 ILE A N 1
ATOM 678 C CA . ILE A 1 87 ? 4.960 -0.253 -6.592 1.00 91.19 87 ILE A CA 1
ATOM 679 C C . ILE A 1 87 ? 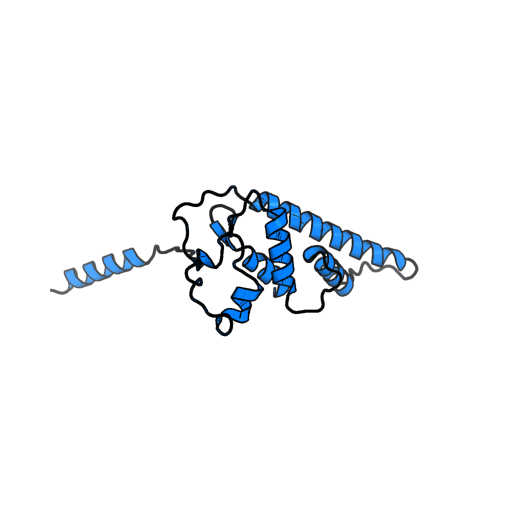5.131 0.624 -5.353 1.00 91.19 87 ILE A C 1
ATOM 681 O O . ILE A 1 87 ? 4.141 0.939 -4.696 1.00 91.19 87 ILE A O 1
ATOM 685 N N . PHE A 1 88 ? 6.363 1.025 -5.035 1.00 89.19 88 PHE A N 1
ATOM 686 C CA . PHE A 1 88 ? 6.646 1.843 -3.855 1.00 89.19 88 PHE A CA 1
ATOM 687 C C . PHE A 1 88 ? 6.554 3.347 -4.108 1.00 89.19 88 PHE A C 1
ATOM 689 O O . PHE A 1 88 ? 6.666 4.101 -3.146 1.00 89.19 88 PHE A O 1
ATOM 696 N N . ASP A 1 89 ? 6.373 3.777 -5.361 1.00 82.19 89 ASP A N 1
ATOM 697 C CA . ASP A 1 89 ? 6.417 5.186 -5.780 1.00 82.19 89 ASP A CA 1
ATOM 698 C C . ASP A 1 89 ? 7.616 5.939 -5.165 1.00 82.19 89 ASP A C 1
ATOM 700 O O . ASP A 1 89 ? 7.518 7.057 -4.661 1.00 82.19 89 ASP A O 1
ATOM 704 N N . SER A 1 90 ? 8.767 5.259 -5.106 1.00 68.31 90 SER A N 1
ATOM 705 C CA . SER A 1 90 ? 9.935 5.718 -4.357 1.00 68.31 90 SER A CA 1
ATOM 706 C C . SER A 1 90 ? 11.228 5.411 -5.100 1.00 68.31 90 SER A C 1
ATOM 708 O O . SER A 1 90 ? 11.554 4.259 -5.393 1.00 68.31 90 SER A O 1
ATOM 710 N N . LEU A 1 91 ? 12.000 6.473 -5.351 1.00 58.72 91 LEU A N 1
ATOM 711 C CA . LEU A 1 91 ? 13.375 6.409 -5.859 1.00 58.72 91 LEU A CA 1
ATOM 712 C C . LEU A 1 91 ? 14.379 6.038 -4.755 1.00 58.72 91 LEU A C 1
ATOM 714 O O . LEU A 1 91 ? 15.495 5.614 -5.041 1.00 58.72 91 LEU A O 1
ATOM 718 N N . THR A 1 92 ? 13.990 6.164 -3.484 1.00 52.03 92 THR A N 1
ATOM 719 C CA . THR A 1 92 ? 14.821 5.875 -2.308 1.00 52.03 92 THR A CA 1
ATOM 720 C C . THR A 1 92 ? 14.533 4.472 -1.785 1.00 52.03 92 THR A C 1
ATOM 722 O O . THR A 1 92 ? 14.301 4.227 -0.602 1.00 52.03 92 THR A O 1
ATOM 725 N N . ALA A 1 93 ? 14.579 3.498 -2.690 1.00 47.38 93 ALA A N 1
ATOM 726 C CA . ALA A 1 93 ? 14.312 2.096 -2.416 1.00 47.38 93 ALA A CA 1
ATOM 727 C C . ALA A 1 93 ? 15.438 1.394 -1.614 1.00 47.38 93 ALA A C 1
ATOM 729 O O . ALA A 1 93 ? 15.709 0.218 -1.847 1.00 47.38 93 ALA A O 1
ATOM 730 N N . ALA A 1 94 ? 16.090 2.054 -0.657 1.00 46.78 94 ALA A N 1
ATOM 7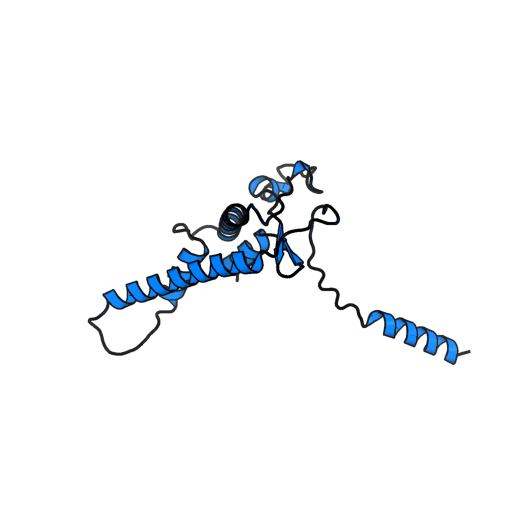31 C CA . ALA A 1 94 ? 17.281 1.513 0.004 1.00 46.78 94 ALA A CA 1
ATOM 732 C C . ALA A 1 94 ? 17.114 1.155 1.496 1.00 46.78 94 ALA A C 1
ATOM 734 O O . ALA A 1 94 ? 18.019 0.556 2.060 1.00 46.78 94 ALA A O 1
ATOM 735 N N . TRP A 1 95 ? 16.004 1.480 2.168 1.00 52.25 95 TRP A N 1
ATOM 736 C CA . TRP A 1 95 ? 15.931 1.342 3.635 1.00 52.25 95 TRP A CA 1
ATOM 737 C C . TRP A 1 95 ? 14.656 0.612 4.072 1.00 52.25 95 TRP A C 1
ATOM 739 O O . TRP A 1 95 ? 13.614 0.766 3.437 1.00 52.25 95 TRP A O 1
ATOM 749 N N . GLY A 1 96 ? 14.739 -0.202 5.134 1.00 63.16 96 GLY A N 1
ATOM 750 C CA . GLY A 1 96 ? 13.724 -1.152 5.639 1.00 63.16 96 GLY A CA 1
ATOM 751 C C . GLY A 1 96 ? 12.353 -0.588 6.061 1.00 63.16 96 GLY A C 1
ATOM 752 O O . GLY A 1 96 ? 11.647 -1.208 6.850 1.00 63.16 96 GLY A O 1
ATOM 753 N N . LEU A 1 97 ? 11.967 0.580 5.545 1.00 73.12 97 LEU A N 1
ATOM 754 C CA . LEU A 1 97 ? 10.700 1.275 5.762 1.00 73.12 97 LEU A CA 1
ATOM 755 C C . LEU A 1 97 ? 9.780 1.262 4.529 1.00 73.12 97 LEU A C 1
ATOM 757 O O . LEU A 1 97 ? 8.721 1.873 4.580 1.00 73.12 97 LEU A O 1
ATOM 761 N N . LYS A 1 98 ? 10.130 0.560 3.440 1.00 81.31 98 LYS A N 1
ATOM 762 C CA . LYS A 1 98 ? 9.312 0.489 2.207 1.00 81.31 98 LYS A CA 1
ATOM 763 C C . LYS A 1 98 ? 7.854 0.105 2.459 1.00 81.31 98 LYS A C 1
ATOM 765 O O . LYS A 1 98 ? 6.955 0.767 1.957 1.00 81.31 98 LYS A O 1
ATOM 770 N N . GLY A 1 99 ? 7.629 -0.933 3.266 1.00 84.06 99 GLY A N 1
ATOM 771 C CA . GLY A 1 99 ? 6.273 -1.370 3.607 1.00 84.06 99 GLY A CA 1
ATOM 772 C C . GLY A 1 99 ? 5.503 -0.321 4.408 1.00 84.06 99 GLY A C 1
ATOM 773 O O . GLY A 1 99 ? 4.328 -0.103 4.150 1.00 84.06 99 GLY A O 1
ATOM 774 N N . TYR A 1 100 ? 6.185 0.393 5.309 1.00 85.25 100 TYR A N 1
ATOM 775 C CA . TYR A 1 100 ? 5.585 1.494 6.065 1.00 85.25 100 TYR A CA 1
ATOM 776 C C . TYR A 1 100 ? 5.279 2.712 5.181 1.00 85.25 100 TYR A C 1
ATOM 778 O O . TYR A 1 100 ? 4.265 3.381 5.360 1.00 85.25 100 TYR A O 1
ATOM 786 N N . ASP A 1 101 ? 6.138 3.016 4.208 1.00 87.50 101 ASP A N 1
ATOM 787 C CA . ASP A 1 101 ? 5.864 4.112 3.286 1.00 87.50 101 ASP A CA 1
ATOM 788 C C . ASP A 1 101 ? 4.682 3.801 2.366 1.00 87.50 101 ASP A C 1
ATOM 790 O O . ASP A 1 101 ? 3.792 4.637 2.218 1.00 87.50 101 ASP A O 1
ATOM 794 N N . LEU A 1 102 ? 4.614 2.569 1.852 1.00 89.94 102 LEU A N 1
ATOM 795 C CA . LEU A 1 102 ? 3.466 2.085 1.091 1.00 89.94 102 LEU A CA 1
ATOM 796 C C . LEU A 1 102 ? 2.178 2.113 1.926 1.00 89.94 102 LEU A C 1
ATOM 798 O O . LEU A 1 102 ? 1.159 2.584 1.435 1.00 89.94 102 LEU A O 1
ATOM 802 N N . ASP A 1 103 ? 2.228 1.691 3.190 1.00 90.44 103 ASP A N 1
ATOM 803 C CA . ASP A 1 103 ? 1.110 1.815 4.131 1.00 90.44 103 ASP A CA 1
ATOM 804 C C . ASP A 1 103 ? 0.613 3.271 4.219 1.00 90.44 103 ASP A C 1
ATOM 806 O O . ASP A 1 103 ? -0.546 3.540 3.907 1.00 90.44 103 ASP A O 1
ATOM 810 N N . LYS A 1 104 ? 1.488 4.253 4.485 1.00 90.62 104 LYS A N 1
ATOM 811 C CA . LYS A 1 104 ? 1.091 5.679 4.495 1.00 90.62 104 LYS A CA 1
ATOM 812 C C . LYS A 1 104 ? 0.493 6.150 3.167 1.00 90.62 104 LYS A C 1
ATOM 814 O O . LYS A 1 104 ? -0.418 6.980 3.170 1.00 90.62 104 LYS A O 1
ATOM 819 N N . GLN A 1 105 ? 1.019 5.685 2.032 1.00 92.94 105 GLN A N 1
ATOM 820 C CA . GLN A 1 105 ? 0.461 6.018 0.720 1.00 92.94 105 GLN A CA 1
ATOM 821 C C . GLN A 1 105 ? -0.961 5.462 0.584 1.00 92.94 105 GLN A C 1
ATOM 823 O O . GLN A 1 105 ? -1.863 6.194 0.180 1.00 92.94 105 GLN A O 1
ATOM 828 N N . LEU A 1 106 ? -1.179 4.205 0.974 1.00 94.00 106 LEU A N 1
ATOM 829 C CA . LEU A 1 106 ? -2.488 3.561 0.922 1.00 94.00 106 LEU A CA 1
ATOM 830 C C . LEU A 1 106 ? -3.491 4.220 1.871 1.00 94.00 106 LEU A C 1
ATOM 832 O O . LEU A 1 106 ? -4.615 4.461 1.443 1.00 94.00 106 LEU A O 1
ATOM 836 N N . ARG A 1 107 ? -3.089 4.611 3.089 1.00 93.19 107 ARG A N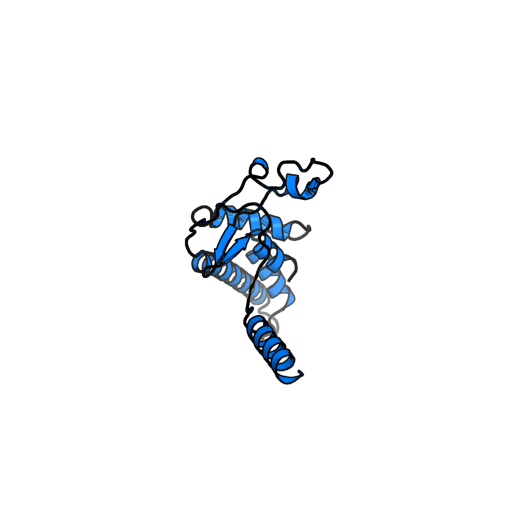 1
ATOM 837 C CA . ARG A 1 107 ? -3.951 5.374 4.014 1.00 93.19 107 ARG A CA 1
ATOM 838 C C . ARG A 1 107 ? -4.486 6.652 3.366 1.00 93.19 107 ARG A C 1
ATOM 840 O O . ARG A 1 107 ? -5.657 6.978 3.494 1.00 93.19 107 ARG A O 1
ATOM 847 N N . ARG A 1 108 ? -3.646 7.364 2.604 1.00 93.88 108 ARG A N 1
ATOM 848 C CA . ARG A 1 108 ? -4.067 8.573 1.868 1.00 93.88 108 ARG A CA 1
ATOM 849 C C . ARG A 1 108 ? -4.980 8.247 0.689 1.00 93.88 108 ARG A C 1
ATOM 851 O O . ARG A 1 108 ? -5.969 8.939 0.478 1.00 93.88 108 ARG A O 1
ATOM 858 N N . LEU A 1 109 ? -4.638 7.222 -0.090 1.00 95.12 109 LEU A N 1
ATOM 859 C CA . LEU A 1 109 ? -5.374 6.845 -1.303 1.00 95.12 109 LEU A CA 1
ATOM 860 C C . LEU A 1 109 ? -6.733 6.199 -1.005 1.00 95.12 109 LEU A C 1
ATOM 862 O O . LEU A 1 109 ? -7.635 6.281 -1.835 1.00 95.12 109 LEU A O 1
ATOM 866 N N . LEU A 1 110 ? -6.869 5.567 0.161 1.00 95.81 110 LEU A N 1
ATOM 867 C CA . LEU A 1 110 ? -8.059 4.844 0.605 1.00 95.81 110 LEU A CA 1
ATOM 868 C C . LEU A 1 110 ? -8.753 5.532 1.786 1.00 95.81 110 LEU A C 1
ATOM 870 O O . LEU A 1 110 ? -9.603 4.915 2.412 1.00 95.81 110 LEU A O 1
ATOM 874 N N . ALA A 1 111 ? -8.446 6.804 2.066 1.00 94.06 111 ALA A N 1
ATOM 875 C CA . ALA A 1 111 ? -8.953 7.534 3.233 1.00 94.06 111 ALA A CA 1
ATOM 876 C C . ALA A 1 111 ? -10.491 7.554 3.353 1.00 94.06 111 ALA A C 1
ATOM 878 O O . ALA A 1 111 ? -11.024 7.685 4.448 1.00 94.06 111 ALA A O 1
ATOM 879 N N . SER A 1 112 ? -11.222 7.441 2.237 1.00 93.31 112 SER A N 1
ATOM 880 C CA . SER A 1 112 ? -12.692 7.370 2.236 1.00 93.31 112 SER A CA 1
ATOM 881 C C . SER A 1 112 ? -13.251 5.958 2.446 1.00 93.31 112 SER A C 1
ATOM 883 O O . SER A 1 112 ? -14.458 5.805 2.590 1.00 93.31 112 SER A O 1
ATOM 885 N N . GLN A 1 113 ? -12.399 4.932 2.410 1.00 93.75 113 GLN A N 1
ATOM 886 C CA . GLN A 1 113 ? -12.751 3.509 2.498 1.00 93.75 113 GLN A CA 1
ATOM 887 C C . GLN A 1 113 ? -11.992 2.793 3.627 1.00 93.75 113 GLN A C 1
ATOM 889 O O . GLN A 1 113 ? -12.024 1.563 3.723 1.00 93.75 113 GLN A O 1
ATOM 894 N N . SER A 1 114 ? -11.278 3.550 4.459 1.00 93.25 114 SER A N 1
ATOM 895 C CA . SER A 1 114 ? -10.479 3.042 5.562 1.00 93.25 114 SER A CA 1
ATOM 896 C C . SER A 1 114 ? -11.026 3.513 6.905 1.00 93.25 114 SER A C 1
ATOM 898 O O . SER A 1 114 ? -11.710 4.532 7.016 1.00 93.25 114 SER A O 1
ATOM 900 N N . TYR A 1 115 ? -10.725 2.742 7.942 1.00 91.19 115 TYR A N 1
ATOM 901 C CA . TYR A 1 115 ? -10.950 3.120 9.325 1.00 91.19 115 TYR A CA 1
ATOM 902 C C . TYR A 1 115 ? -9.610 3.301 10.027 1.00 91.19 115 TYR A C 1
ATOM 904 O O . TYR A 1 115 ? -8.796 2.377 10.069 1.00 91.19 115 TYR A O 1
ATOM 912 N N . HIS A 1 116 ? -9.416 4.480 10.608 1.00 89.81 116 HIS A N 1
ATOM 913 C CA . HIS A 1 116 ? -8.251 4.805 11.415 1.00 89.81 116 HIS A CA 1
ATOM 914 C C . HIS A 1 116 ? -8.583 4.681 12.906 1.00 89.81 116 HIS A C 1
ATOM 916 O O . HIS A 1 116 ? -9.539 5.298 13.382 1.00 89.81 116 HIS A O 1
ATOM 922 N N . LEU A 1 117 ? -7.767 3.928 13.647 1.00 85.88 117 LEU A N 1
ATOM 923 C CA . LEU A 1 117 ? -7.809 3.869 15.107 1.00 85.88 117 LEU A CA 1
ATOM 924 C C . LEU A 1 117 ? -6.564 4.552 15.666 1.00 85.88 117 LEU A C 1
ATOM 926 O O . LEU A 1 117 ? -5.441 4.140 15.372 1.00 85.88 117 LEU A O 1
ATOM 930 N N . SER A 1 118 ? -6.754 5.571 16.502 1.00 85.00 118 SER A N 1
ATOM 931 C CA . SER A 1 118 ? -5.621 6.223 17.154 1.00 85.00 118 SER A CA 1
ATOM 932 C C . SER A 1 118 ? -4.966 5.278 18.173 1.00 85.00 118 SER A C 1
ATOM 934 O O . SER A 1 118 ? -5.635 4.448 18.792 1.00 85.00 118 SER A O 1
ATOM 936 N N . LEU A 1 119 ? -3.655 5.423 18.407 1.00 83.38 119 LEU A N 1
ATOM 937 C CA . LEU A 1 119 ? -2.946 4.628 19.420 1.00 83.38 119 LEU A CA 1
ATOM 938 C C . LEU A 1 119 ? -3.577 4.788 20.817 1.00 83.38 119 LEU A C 1
ATOM 940 O O . LEU A 1 119 ? -3.686 3.809 21.555 1.00 83.38 119 LEU A O 1
ATOM 944 N N . ASN A 1 120 ? -4.052 5.992 21.146 1.00 84.38 120 ASN A N 1
ATOM 945 C CA . ASN A 1 120 ? -4.684 6.311 22.431 1.00 84.38 120 ASN A CA 1
ATOM 946 C C . ASN A 1 120 ? -6.026 5.593 22.640 1.00 84.38 120 ASN A C 1
ATOM 948 O O . ASN A 1 120 ? -6.412 5.329 23.780 1.00 84.38 120 ASN A O 1
ATOM 952 N N . ASP A 1 121 ? -6.714 5.252 21.550 1.00 81.12 121 ASP A N 1
ATOM 953 C CA . ASP A 1 121 ? -7.995 4.541 21.576 1.00 81.12 121 ASP A CA 1
ATOM 954 C C . ASP A 1 121 ? -7.821 3.015 21.490 1.00 81.12 121 ASP A C 1
ATOM 956 O O . ASP A 1 121 ? -8.795 2.262 21.506 1.00 81.12 121 ASP A O 1
ATOM 960 N N . SER A 1 122 ? -6.576 2.542 21.415 1.00 80.19 122 SER A N 1
ATOM 961 C CA . SER A 1 122 ? -6.245 1.130 21.246 1.00 80.19 122 SER A CA 1
ATOM 962 C C . SER A 1 122 ? -5.917 0.423 22.565 1.00 80.19 122 SER A C 1
ATOM 964 O O . SER A 1 122 ? -5.697 1.045 23.606 1.00 80.19 122 SER A O 1
ATOM 966 N N . VAL A 1 123 ? -5.797 -0.910 22.508 1.00 80.44 123 VAL A N 1
ATOM 967 C CA . VAL A 1 123 ? -5.263 -1.723 23.623 1.00 80.44 123 VAL A CA 1
ATOM 968 C C . VAL A 1 123 ? -3.811 -1.383 23.967 1.00 80.44 123 VAL A C 1
ATOM 970 O O . VAL A 1 123 ? -3.349 -1.701 25.057 1.00 80.44 123 VAL A O 1
ATOM 973 N N . TYR A 1 124 ? -3.100 -0.728 23.050 1.00 80.62 124 TYR A N 1
ATOM 974 C CA . TYR A 1 124 ? -1.696 -0.364 23.192 1.00 80.62 124 TYR A CA 1
ATOM 975 C C . TYR A 1 124 ? -1.488 1.041 23.754 1.00 80.62 124 TYR A C 1
ATOM 977 O O . TYR A 1 124 ? -0.346 1.482 23.862 1.00 80.62 124 TYR A O 1
ATOM 985 N N . ARG A 1 125 ? -2.560 1.750 24.125 1.00 82.56 125 ARG A N 1
ATOM 986 C CA . ARG A 1 125 ? -2.493 3.121 24.656 1.00 82.56 125 ARG A CA 1
ATOM 987 C C . ARG A 1 125 ? -1.567 3.280 25.868 1.00 82.56 125 ARG A C 1
ATOM 989 O O . ARG A 1 125 ? -1.051 4.364 26.105 1.00 82.56 125 ARG A O 1
ATOM 996 N N . ASP A 1 126 ? -1.379 2.202 26.627 1.00 86.44 126 ASP A N 1
ATOM 997 C CA . ASP A 1 126 ? -0.599 2.187 27.865 1.00 86.44 126 ASP A CA 1
ATOM 998 C C . ASP A 1 126 ? 0.858 1.720 27.636 1.00 86.44 126 ASP A C 1
ATOM 1000 O O . ASP A 1 126 ? 1.639 1.647 28.585 1.00 86.44 126 ASP A O 1
ATOM 1004 N N . ILE A 1 127 ? 1.251 1.417 26.388 1.00 83.88 127 ILE A N 1
ATOM 1005 C CA . ILE A 1 127 ? 2.632 1.055 26.047 1.00 83.88 127 ILE A CA 1
ATOM 1006 C C . ILE A 1 127 ? 3.517 2.302 26.094 1.00 83.88 127 ILE A C 1
ATOM 1008 O O . ILE A 1 127 ? 3.291 3.288 25.390 1.00 83.88 127 ILE A O 1
ATOM 1012 N N . ASN A 1 128 ? 4.581 2.241 26.891 1.00 80.62 128 ASN A N 1
ATOM 1013 C CA . ASN A 1 128 ? 5.536 3.337 26.990 1.00 80.62 128 ASN A CA 1
ATOM 1014 C C . ASN A 1 128 ? 6.450 3.419 25.744 1.00 80.62 128 ASN A C 1
ATOM 1016 O O . ASN A 1 128 ? 6.636 2.456 25.000 1.00 80.62 128 ASN A O 1
ATOM 1020 N N . TYR A 1 129 ? 7.036 4.596 25.492 1.00 76.12 129 TYR A N 1
ATOM 1021 C CA . TYR A 1 129 ? 7.797 4.870 24.261 1.00 76.12 129 TYR A CA 1
ATOM 1022 C C . TYR A 1 129 ? 8.983 3.917 24.031 1.00 76.12 129 TYR A C 1
ATOM 1024 O O . TYR A 1 129 ? 9.348 3.652 22.889 1.00 76.12 129 TYR A O 1
ATOM 1032 N N . LEU A 1 130 ? 9.589 3.395 25.104 1.00 77.38 130 LEU A N 1
ATOM 1033 C CA . LEU A 1 130 ? 10.713 2.460 25.013 1.00 77.38 130 LEU A CA 1
ATOM 1034 C C . LEU A 1 130 ? 10.253 1.041 24.651 1.00 77.38 130 LEU A C 1
ATOM 1036 O O . LEU A 1 130 ? 10.865 0.417 23.789 1.00 77.38 130 LEU A O 1
ATOM 1040 N N . GLU A 1 131 ? 9.171 0.549 25.257 1.00 77.06 131 GLU A N 1
ATOM 1041 C CA . GLU A 1 131 ? 8.588 -0.766 24.947 1.00 77.06 131 GLU A CA 1
ATOM 1042 C C . GLU A 1 131 ? 7.944 -0.787 23.557 1.00 77.06 131 GLU A C 1
ATOM 1044 O O . GLU A 1 131 ? 8.037 -1.772 22.828 1.00 77.06 131 GLU A O 1
ATOM 1049 N N . GLY A 1 132 ? 7.327 0.326 23.162 1.00 74.00 132 GLY A N 1
ATOM 1050 C CA . GLY A 1 132 ? 6.604 0.471 21.907 1.00 74.00 132 GLY A CA 1
ATOM 1051 C C . GLY A 1 132 ? 7.289 1.374 20.900 1.00 74.00 132 GLY A C 1
ATOM 1052 O O . GLY A 1 132 ? 6.573 2.028 20.151 1.00 74.00 132 GLY A O 1
ATOM 1053 N N . PHE A 1 133 ? 8.622 1.469 20.864 1.00 77.25 133 PHE A N 1
ATOM 1054 C CA . PHE A 1 133 ? 9.324 2.428 19.993 1.00 77.25 133 PHE A CA 1
ATOM 1055 C C . PHE A 1 133 ? 8.852 2.358 18.531 1.00 77.25 133 PHE A C 1
ATOM 1057 O O . PHE A 1 133 ? 8.557 3.378 17.914 1.00 77.25 133 PHE A O 1
ATOM 1064 N N . SER A 1 134 ? 8.697 1.147 17.982 1.00 75.00 134 SER A N 1
ATOM 1065 C CA . SER A 1 134 ? 8.192 0.973 16.613 1.00 75.00 134 SER A CA 1
ATOM 1066 C C . SER A 1 134 ? 6.712 1.341 16.464 1.00 75.00 134 SER A C 1
ATOM 1068 O O . SER A 1 134 ? 6.340 1.861 15.417 1.00 75.00 134 SER A O 1
ATOM 1070 N N . LEU A 1 135 ? 5.877 1.052 17.465 1.00 75.38 135 LEU A N 1
ATOM 1071 C CA . LEU A 1 135 ? 4.441 1.368 17.470 1.00 75.38 135 LEU A CA 1
ATOM 1072 C C . LEU A 1 135 ? 4.207 2.877 17.589 1.00 75.38 135 LEU A C 1
ATOM 1074 O O . LEU A 1 135 ? 3.407 3.436 16.853 1.00 75.38 135 LEU A O 1
ATOM 1078 N N . ASN A 1 136 ? 4.967 3.550 18.450 1.00 72.00 136 ASN A N 1
ATOM 1079 C CA . ASN A 1 136 ? 4.937 5.000 18.608 1.00 72.00 136 ASN A CA 1
ATOM 1080 C C . ASN A 1 136 ? 5.465 5.728 17.362 1.00 72.00 136 ASN A C 1
ATOM 1082 O O . ASN A 1 136 ? 4.998 6.816 17.050 1.00 72.00 136 ASN A O 1
ATOM 1086 N N . LEU A 1 137 ? 6.428 5.140 16.642 1.00 73.19 137 LEU A N 1
ATOM 1087 C CA . LEU A 1 137 ? 6.995 5.742 15.432 1.00 73.19 137 LEU A CA 1
ATOM 1088 C C . LEU A 1 137 ? 6.133 5.528 14.176 1.00 73.19 137 LEU A C 1
ATOM 1090 O O . LEU A 1 137 ? 6.114 6.386 13.294 1.00 73.19 137 LEU A O 1
ATOM 1094 N N . LYS A 1 138 ? 5.493 4.360 14.046 1.00 74.81 138 LYS A N 1
ATOM 1095 C CA . LYS A 1 138 ? 4.719 3.978 12.849 1.00 74.81 138 LYS A CA 1
ATOM 1096 C C . LYS A 1 138 ? 3.211 4.164 13.004 1.00 74.81 138 LYS A C 1
ATOM 1098 O O . LYS A 1 138 ? 2.493 4.103 12.006 1.00 74.81 138 LYS A O 1
ATOM 1103 N N . GLU A 1 139 ? 2.761 4.395 14.235 1.00 79.81 139 GLU A N 1
ATOM 1104 C CA . GLU A 1 139 ? 1.354 4.437 14.624 1.00 79.81 139 GLU A CA 1
ATOM 1105 C C . GLU A 1 139 ? 0.615 3.137 14.254 1.00 79.81 139 GLU A C 1
ATOM 1107 O O . GLU A 1 139 ? 1.189 2.188 13.708 1.00 79.81 139 GLU A O 1
ATOM 1112 N N . LEU A 1 140 ? -0.674 3.065 14.583 1.00 85.06 140 LEU A N 1
ATOM 1113 C CA . LEU A 1 140 ? -1.529 1.993 14.083 1.00 85.06 140 LEU A CA 1
ATOM 1114 C C . LEU A 1 140 ? -1.891 2.267 12.625 1.00 85.06 140 LEU A C 1
ATOM 1116 O O . LEU A 1 140 ? -2.097 3.417 12.231 1.00 85.06 140 LEU A O 1
ATOM 1120 N N . SER A 1 141 ? -1.918 1.202 11.827 1.00 88.81 141 SER A N 1
ATOM 1121 C CA . SER A 1 141 ? -2.341 1.261 10.430 1.00 88.81 141 SER A CA 1
ATOM 1122 C C . SER A 1 141 ? -3.854 1.270 10.310 1.00 88.81 141 SER A C 1
ATOM 1124 O O . SER A 1 141 ? -4.562 0.780 11.192 1.00 88.81 141 SER A O 1
ATOM 1126 N N . ASP A 1 142 ? -4.344 1.858 9.222 1.00 91.44 142 ASP A N 1
ATOM 1127 C CA . ASP A 1 142 ? -5.767 1.845 8.937 1.00 91.44 142 ASP A CA 1
ATOM 1128 C C . ASP A 1 142 ? -6.201 0.444 8.504 1.00 91.44 142 ASP A C 1
ATOM 1130 O O . ASP A 1 142 ? -5.441 -0.328 7.910 1.00 91.44 142 ASP A O 1
ATOM 1134 N N . VAL A 1 143 ? -7.469 0.148 8.751 1.00 91.31 143 VAL A N 1
ATOM 1135 C CA . VAL A 1 143 ? -8.120 -1.084 8.320 1.00 91.31 143 VAL A CA 1
ATOM 1136 C C . VAL A 1 143 ? -9.021 -0.786 7.130 1.00 91.31 143 VAL A C 1
ATOM 1138 O O . VAL A 1 143 ? -9.718 0.225 7.108 1.00 91.31 143 VAL A O 1
ATOM 1141 N N . VAL A 1 144 ? -9.036 -1.681 6.148 1.00 93.31 144 VAL A N 1
ATOM 1142 C CA . VAL A 1 144 ? -9.937 -1.639 4.989 1.00 93.31 144 VAL A CA 1
ATOM 1143 C C . VAL A 1 144 ? -10.720 -2.940 4.875 1.00 93.31 144 VAL A C 1
ATOM 1145 O O . VAL A 1 144 ? -10.277 -3.979 5.360 1.00 93.31 144 VAL A O 1
ATOM 1148 N N . ASN A 1 145 ? -11.874 -2.899 4.211 1.00 93.25 145 ASN A N 1
ATOM 1149 C CA . ASN A 1 145 ? -12.608 -4.105 3.841 1.00 93.25 145 ASN A CA 1
ATOM 1150 C C . ASN A 1 145 ? -12.129 -4.611 2.472 1.00 93.25 145 ASN A C 1
ATOM 1152 O O . ASN A 1 145 ? -12.152 -3.875 1.489 1.00 93.25 145 ASN A O 1
ATOM 1156 N N . ILE A 1 146 ? -11.709 -5.870 2.404 1.00 92.62 146 ILE A N 1
ATOM 1157 C CA . ILE A 1 146 ? -11.378 -6.593 1.178 1.00 92.62 146 ILE A CA 1
ATOM 1158 C C . ILE A 1 146 ? -12.287 -7.815 1.122 1.00 92.62 146 ILE A C 1
ATOM 1160 O O . ILE A 1 146 ? -12.097 -8.769 1.871 1.00 92.62 146 ILE A O 1
ATOM 1164 N N . ASP A 1 147 ? -13.283 -7.771 0.240 1.00 92.88 147 ASP A N 1
ATOM 1165 C CA . ASP A 1 147 ? -14.212 -8.886 -0.001 1.00 92.88 147 ASP A CA 1
ATOM 1166 C C . ASP A 1 147 ? -14.881 -9.449 1.274 1.00 92.88 147 ASP A C 1
ATOM 1168 O O . ASP A 1 147 ? -15.007 -10.653 1.474 1.00 92.88 147 ASP A O 1
ATOM 1172 N N . GLY A 1 148 ? -15.284 -8.560 2.184 1.00 89.00 148 GLY A N 1
ATOM 1173 C CA . GLY A 1 148 ? -15.912 -8.910 3.462 1.00 89.00 148 GLY A CA 1
ATOM 1174 C C . GLY A 1 148 ? -14.930 -9.125 4.618 1.00 89.00 148 GLY A C 1
ATOM 1175 O O . GLY A 1 148 ? -15.367 -9.341 5.748 1.00 89.00 148 GLY A O 1
ATOM 1176 N N . HIS A 1 149 ? -13.621 -9.032 4.373 1.00 89.38 149 HIS A N 1
ATOM 1177 C CA . HIS A 1 149 ? -12.586 -9.197 5.389 1.00 89.38 149 HIS A CA 1
ATOM 1178 C C . HIS A 1 149 ? -11.936 -7.867 5.756 1.00 89.38 149 HIS A C 1
ATOM 1180 O O . HIS A 1 149 ? -11.491 -7.117 4.892 1.00 89.38 149 HIS A O 1
ATOM 1186 N N . LEU A 1 150 ? -11.828 -7.591 7.054 1.00 89.62 150 LEU A N 1
ATOM 1187 C CA . LEU A 1 150 ? -11.087 -6.441 7.557 1.00 89.62 150 LEU A CA 1
ATOM 1188 C C . LEU A 1 150 ? -9.585 -6.748 7.564 1.00 89.62 150 LEU A C 1
ATOM 1190 O O . LEU A 1 150 ? -9.146 -7.713 8.189 1.00 89.62 150 LEU A O 1
ATOM 1194 N N . VAL A 1 151 ? -8.801 -5.932 6.862 1.00 90.19 151 VAL A N 1
ATOM 1195 C CA . VAL A 1 151 ? -7.356 -6.116 6.675 1.00 90.19 151 VAL A CA 1
ATOM 1196 C C . VAL A 1 151 ? -6.631 -4.806 6.975 1.00 90.19 151 VAL A C 1
ATOM 1198 O O . VAL A 1 151 ? -7.018 -3.755 6.467 1.00 90.19 151 VAL A O 1
ATOM 1201 N N . GLY A 1 152 ? -5.573 -4.866 7.785 1.00 90.62 152 GLY A N 1
ATOM 1202 C CA . GLY A 1 152 ? -4.681 -3.727 8.020 1.00 90.62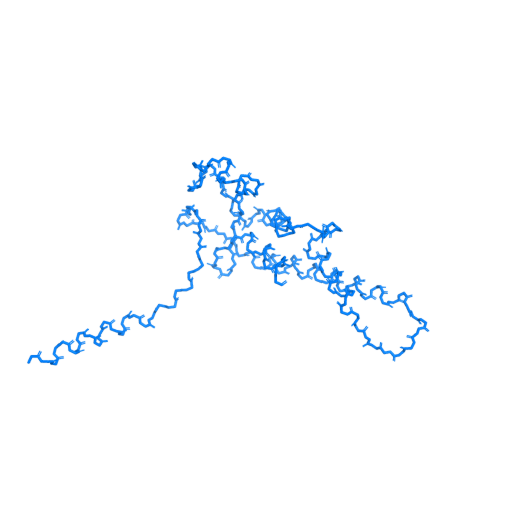 152 GLY A CA 1
ATOM 1203 C C . GLY A 1 152 ? -3.841 -3.402 6.782 1.00 90.62 152 GLY A C 1
ATOM 1204 O O . GLY A 1 152 ? -3.295 -4.305 6.137 1.00 90.62 152 GLY A O 1
ATOM 1205 N N . LEU A 1 153 ? -3.724 -2.120 6.429 1.00 91.69 153 LEU A N 1
ATOM 1206 C CA . LEU A 1 153 ? -2.944 -1.682 5.263 1.00 91.69 153 LEU A CA 1
ATOM 1207 C C . LEU A 1 153 ? -1.443 -1.978 5.412 1.00 91.69 153 LEU A C 1
ATOM 1209 O O . LEU A 1 153 ? -0.759 -2.212 4.411 1.00 91.69 153 LEU A O 1
ATOM 1213 N N . ASP A 1 154 ? -0.941 -2.067 6.646 1.00 89.06 154 ASP A N 1
ATOM 1214 C CA . ASP A 1 154 ? 0.410 -2.533 6.970 1.00 89.06 154 ASP A CA 1
ATOM 1215 C C . ASP A 1 154 ? 0.708 -3.913 6.367 1.00 89.06 154 ASP A C 1
ATOM 1217 O O . ASP A 1 154 ? 1.818 -4.145 5.883 1.00 89.06 154 ASP A O 1
ATOM 1221 N N . LYS A 1 155 ? -0.279 -4.820 6.325 1.00 89.56 155 LYS A N 1
ATOM 1222 C CA . LYS A 1 155 ? -0.116 -6.161 5.740 1.00 89.56 155 LYS A CA 1
ATOM 1223 C C . LYS A 1 155 ? 0.165 -6.101 4.244 1.00 89.56 155 LYS A C 1
ATOM 1225 O O . LYS A 1 155 ? 1.025 -6.836 3.765 1.00 89.56 155 LYS A O 1
ATOM 1230 N N . ILE A 1 156 ? -0.494 -5.192 3.525 1.00 88.62 156 ILE A N 1
ATOM 1231 C CA . ILE A 1 156 ? -0.242 -4.957 2.096 1.00 88.62 156 ILE A CA 1
ATOM 1232 C C . ILE A 1 156 ? 1.175 -4.401 1.912 1.00 88.62 156 ILE A C 1
ATOM 1234 O O . ILE A 1 156 ? 1.935 -4.881 1.072 1.00 88.62 156 ILE A O 1
ATOM 1238 N N . GLY A 1 157 ? 1.560 -3.437 2.753 1.00 82.94 157 GLY A N 1
ATOM 1239 C CA . GLY A 1 157 ? 2.916 -2.895 2.797 1.00 82.94 157 GLY A CA 1
ATOM 1240 C C . GLY A 1 157 ? 3.987 -3.974 2.987 1.00 82.94 157 GLY A C 1
ATOM 1241 O O . GLY A 1 157 ? 4.991 -3.995 2.272 1.00 82.94 157 GLY A O 1
ATOM 1242 N N . HIS A 1 158 ? 3.773 -4.885 3.936 1.00 83.94 158 HIS A N 1
ATOM 1243 C CA . HIS A 1 158 ? 4.676 -5.999 4.215 1.00 83.94 158 HIS A CA 1
ATOM 1244 C C . HIS A 1 158 ? 4.742 -7.011 3.071 1.00 83.94 158 HIS A C 1
ATOM 1246 O O . HIS A 1 158 ? 5.851 -7.395 2.697 1.00 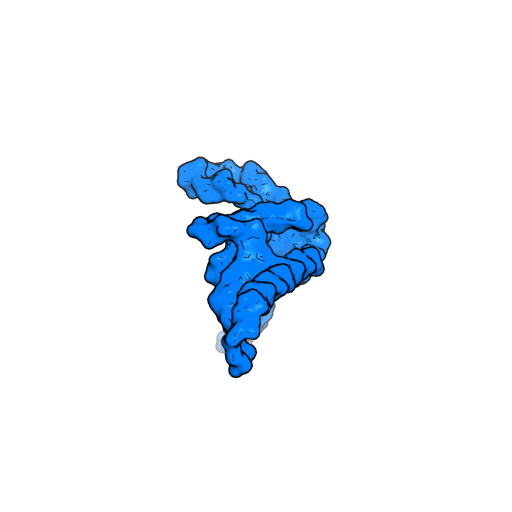83.94 158 HIS A O 1
ATOM 1252 N N . PHE A 1 159 ? 3.597 -7.372 2.484 1.00 86.38 159 PHE A N 1
ATOM 1253 C CA . PHE A 1 159 ? 3.515 -8.302 1.357 1.00 86.38 159 PHE A CA 1
ATOM 1254 C C . PHE A 1 159 ? 4.420 -7.869 0.197 1.00 86.38 159 PHE A C 1
ATOM 1256 O O . PHE A 1 159 ? 5.279 -8.633 -0.221 1.00 86.38 159 PHE A O 1
ATOM 1263 N N . PHE A 1 160 ? 4.319 -6.617 -0.256 1.00 83.31 160 PHE A N 1
ATOM 1264 C CA . PHE A 1 160 ? 5.143 -6.136 -1.372 1.00 83.31 160 PHE A CA 1
ATOM 1265 C C . PHE A 1 160 ? 6.606 -5.862 -0.997 1.00 83.31 160 PHE A C 1
ATOM 1267 O O . PHE A 1 160 ? 7.471 -5.789 -1.870 1.00 83.31 160 PHE A O 1
ATOM 1274 N N . ALA A 1 161 ? 6.902 -5.597 0.280 1.00 77.19 161 ALA A N 1
ATOM 1275 C CA . ALA A 1 161 ? 8.250 -5.214 0.706 1.00 77.19 161 ALA A CA 1
ATOM 1276 C C . ALA A 1 161 ? 9.159 -6.410 1.008 1.00 77.19 161 ALA A C 1
ATOM 1278 O O . ALA A 1 161 ? 10.379 -6.262 0.874 1.00 77.19 161 ALA A O 1
ATOM 1279 N N . GLN A 1 162 ? 8.573 -7.523 1.457 1.00 69.94 162 GLN A N 1
ATOM 1280 C CA . GLN A 1 162 ? 9.271 -8.722 1.931 1.00 69.94 162 GLN A CA 1
ATOM 1281 C C . GLN A 1 162 ? 8.996 -9.971 1.082 1.00 69.94 162 GLN A C 1
ATOM 1283 O O . GLN A 1 162 ? 9.767 -10.922 1.197 1.00 69.94 162 GLN A O 1
ATOM 1288 N N . GLY A 1 163 ? 7.909 -9.976 0.302 1.00 56.22 163 GLY A N 1
ATOM 1289 C CA . GLY A 1 163 ? 7.566 -11.034 -0.650 1.00 56.22 163 GLY A CA 1
ATOM 1290 C C . GLY A 1 163 ? 8.297 -10.915 -1.977 1.00 56.22 163 GLY A C 1
ATOM 1291 O O . GLY A 1 163 ? 8.805 -9.811 -2.287 1.00 56.22 163 GLY A O 1
#

pLDDT: mean 77.82, std 15.82, range [42.19, 97.38]

Foldseek 3Di:
DPPVVVVVVVVVVVVPPPPPDPDDDDAWDDPPDDDFDACQVVVCVQLVVLLVQLVVQQVVVVVVVPPDDDDPDSPPVSSVVSSLCSQQVDPPLDDPCSLLSSLVVCCVSCVRGWADDFCCRTPNVPPDCVRCVVCVVSPFFIWGHHPNDTDGSSVVSCVSSPD

Solvent-accessible surface area (backbone atoms only — not comparable to full-atom values): 9767 Å² total; per-residue (Å²): 136,65,66,70,56,52,55,53,51,54,57,56,54,64,71,63,75,76,72,87,69,88,75,77,88,75,82,59,77,67,70,95,76,76,89,54,55,68,36,48,68,59,51,50,51,55,50,53,52,22,46,50,54,5,51,56,52,30,53,55,63,55,63,78,55,81,85,69,76,100,64,97,66,83,55,60,69,52,39,53,52,30,32,50,34,34,68,54,73,37,93,76,81,81,57,102,50,54,20,58,53,35,21,57,51,46,50,66,75,36,55,92,37,43,48,80,57,55,52,79,79,33,79,61,46,81,57,49,67,81,86,28,44,69,50,73,72,66,50,61,60,35,34,31,18,47,88,89,38,83,42,49,40,48,58,57,13,41,48,73,63,75,100

Secondary structure (DSSP, 8-state):
--HHHHHHHHHHHHTTTT---------SPPPTT----B-HHHHHHHHHHHHHHHHHHHHHHHHTTTTS-S-----HHHHHHHHHHHHHT-S-TTSTTHHHHHHHHHHHHTTTTEE---GGGSTTTT--TTTTHHHHHH-PPPEEEETTEEEEHHHHHHHHHH-

Sequence (163 aa):
MKVKTVLRLLVLFSASSIQSGSAAEIDSVTPRSIELENSLPAINRIFTQRLQQGIDKANAQQADFDEMQDSEFCDEEILYTELRKAIFDSLTAAWGLKGYDLDKQLRRLLASQSYHLSLNDSVYRDINYLEGFSLNLKELSDVVNIDGHLVGLDKIGHFFAQG